Protein AF-A0A6B3I5V6-F1 (afdb_monomer)

Mean predicted aligned error: 4.59 Å

Radius of gyration: 19.42 Å; Cα contacts (8 Å, |Δi|>4): 205; chains: 1; bounding box: 45×34×48 Å

Secondary structure (DSSP, 8-state):
--S----S--SHHHHHHHHHHHTT---EEE---TT-HHHHHHHHHHHHHHT--EEE--PPPP---TT------SSHHHHHHHHHHH-SEEEE-S-STTGGGG-SGGGTT-EEEEEESSPPPSS--SSEEEEE--SPPPHHHHHHHHHHTT-SEEE-

Nearest PDB structures (foldseek):
  4x7g-assembly1_A  TM=9.212E-01  e=7.604E-13  Rhodobacter capsulatus SB 1003
  5c4n-assembly1_D  TM=8.874E-01  e=3.913E-12  Rhodobacter capsulatus SB 1003
  5c4r-assembly1_A  TM=8.383E-01  e=6.191E-12  Rhodobacter capsulatus SB 1003
  3ky8-assembly1_B  TM=5.028E-01  e=1.498E+00  Shewanella loihica PV-4
  6gnd-assembly2_C  TM=3.128E-01  e=1.403E+00  Clostridium acetobutylicum ATCC 824

Foldseek 3Di:
DPDDDDDDDQPFLVSLLVVCQVVVPQAEEAPDDPVVVRVVVSSVSSCVSNVHYYHYDDDDDDDDDPPDDDDDDPDLLRVLVCVVVQDQEEEEPVAQPPQASNQDPVNQSHAYEYEYCDDHDDPHHPHYDYDNDDDPDDPVRVVCVCVVSVHRYYDD

Sequence (156 aa):
PSGDVRIGGFGGADGLAEWVREHHVDALVDATHPFAATMSRNAALAAAQAHVPLLALRRPGWAAQDGDRWHSVASLAEAAELLPALGERVFLTTGRMGLAAFAGEGLDALWFLVRSVDAPEPPCPRKTEVLLERGPFSLEGERELIRRHRIDVLVT

Structure (mmCIF, N/CA/C/O backbone):
data_AF-A0A6B3I5V6-F1
#
_entry.id   AF-A0A6B3I5V6-F1
#
loop_
_atom_site.group_PDB
_atom_site.id
_atom_site.type_symbol
_atom_site.label_atom_id
_atom_site.label_alt_id
_atom_site.label_comp_id
_atom_site.label_asym_id
_atom_site.label_entity_id
_atom_site.label_seq_id
_atom_site.pdbx_PDB_ins_code
_atom_site.Cartn_x
_atom_site.Cartn_y
_atom_site.Cartn_z
_atom_site.occupancy
_atom_site.B_iso_or_equiv
_atom_site.auth_seq_id
_atom_site.auth_comp_id
_atom_site.auth_asym_id
_atom_site.auth_atom_id
_atom_site.pdbx_PDB_model_num
ATOM 1 N N . PRO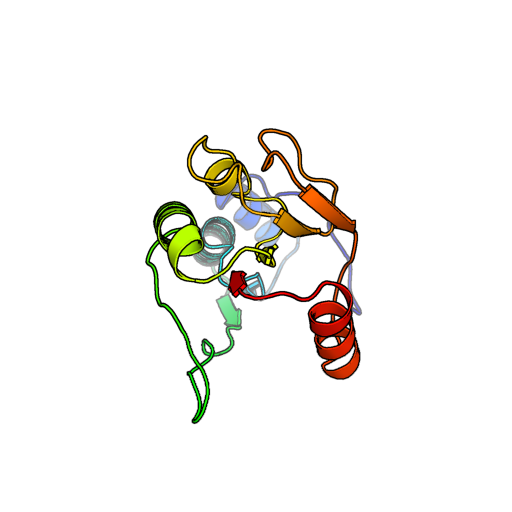 A 1 1 ? 16.909 -13.713 -4.181 1.00 57.75 1 PRO A N 1
ATOM 2 C CA . PRO A 1 1 ? 16.854 -14.330 -5.525 1.00 57.75 1 PRO A CA 1
ATOM 3 C C . PRO A 1 1 ? 18.275 -14.519 -6.052 1.00 57.75 1 PRO A C 1
ATOM 5 O O . PRO A 1 1 ? 19.143 -13.741 -5.675 1.00 57.75 1 PRO A O 1
ATOM 8 N N . SER A 1 2 ? 18.520 -15.558 -6.852 1.00 80.31 2 SER A N 1
ATOM 9 C CA . SER A 1 2 ? 19.787 -15.669 -7.580 1.00 80.31 2 SER A CA 1
ATOM 10 C C . SER A 1 2 ? 19.920 -14.478 -8.531 1.00 80.31 2 SER A C 1
ATOM 12 O O . SER A 1 2 ? 18.948 -14.139 -9.205 1.00 80.31 2 SER A O 1
ATOM 14 N N . GLY A 1 3 ? 21.092 -13.848 -8.557 1.00 85.50 3 GLY A N 1
ATOM 15 C CA . GLY A 1 3 ? 21.369 -12.647 -9.347 1.00 85.50 3 GLY A CA 1
ATOM 16 C C . GLY A 1 3 ? 21.826 -11.466 -8.493 1.00 85.50 3 GLY A C 1
ATOM 17 O O . GLY A 1 3 ? 21.722 -11.488 -7.264 1.00 85.50 3 GLY A O 1
ATOM 18 N N . ASP A 1 4 ? 22.336 -10.440 -9.167 1.00 91.56 4 ASP A N 1
ATOM 19 C CA . ASP A 1 4 ? 22.816 -9.223 -8.523 1.00 91.56 4 ASP A CA 1
ATOM 20 C C . ASP A 1 4 ? 21.655 -8.354 -8.035 1.00 91.56 4 ASP A C 1
ATOM 22 O O . ASP A 1 4 ? 20.587 -8.279 -8.649 1.00 91.56 4 ASP A O 1
ATOM 26 N N . VAL A 1 5 ? 21.866 -7.678 -6.904 1.00 93.94 5 VAL A N 1
ATOM 27 C CA . VAL A 1 5 ? 20.860 -6.814 -6.282 1.00 93.94 5 VAL A CA 1
ATOM 28 C C . VAL A 1 5 ? 21.345 -5.374 -6.297 1.00 93.94 5 VAL A C 1
ATOM 30 O O . VAL A 1 5 ? 22.382 -5.046 -5.724 1.00 93.94 5 VAL A O 1
ATOM 33 N N . ARG A 1 6 ? 20.538 -4.494 -6.893 1.00 93.12 6 ARG A N 1
ATOM 34 C CA . ARG A 1 6 ? 20.701 -3.041 -6.816 1.00 93.12 6 ARG A CA 1
ATOM 35 C C . ARG A 1 6 ? 19.639 -2.453 -5.891 1.00 93.12 6 ARG A C 1
ATOM 37 O O . ARG A 1 6 ? 18.456 -2.752 -6.032 1.00 93.12 6 ARG A O 1
ATOM 44 N N . ILE A 1 7 ? 20.060 -1.581 -4.976 1.00 93.69 7 ILE A N 1
ATOM 45 C CA . ILE A 1 7 ? 19.171 -0.823 -4.087 1.00 93.69 7 ILE A CA 1
ATOM 46 C C . ILE A 1 7 ? 19.316 0.664 -4.414 1.00 93.69 7 ILE A C 1
ATOM 48 O O . ILE A 1 7 ? 20.425 1.189 -4.441 1.00 93.69 7 ILE A O 1
ATOM 52 N N . GLY A 1 8 ? 18.190 1.333 -4.657 1.00 92.81 8 GLY A N 1
ATOM 53 C CA . GLY A 1 8 ? 18.135 2.751 -5.015 1.00 92.81 8 GLY A CA 1
ATOM 54 C C . GLY A 1 8 ? 17.339 3.001 -6.294 1.00 92.81 8 GLY A C 1
ATOM 55 O O . GLY A 1 8 ? 17.038 2.081 -7.052 1.00 92.81 8 GLY A O 1
ATOM 56 N N . GLY A 1 9 ? 16.969 4.262 -6.520 1.00 93.25 9 GLY A N 1
ATOM 57 C CA . GLY A 1 9 ? 16.260 4.667 -7.732 1.00 93.25 9 GLY A CA 1
ATOM 58 C C . GLY A 1 9 ? 17.142 4.640 -8.985 1.00 93.25 9 GLY A C 1
ATOM 59 O O . GLY A 1 9 ? 18.373 4.595 -8.913 1.00 93.25 9 GLY A O 1
ATOM 60 N N . PHE A 1 10 ? 16.487 4.721 -10.142 1.00 96.44 10 PHE A N 1
ATOM 61 C CA . PHE A 1 10 ? 17.138 4.845 -11.451 1.00 96.44 10 PHE A CA 1
ATOM 62 C C . PHE A 1 10 ? 17.167 6.284 -11.982 1.00 96.44 10 PHE A C 1
ATOM 64 O O . PHE A 1 10 ? 17.667 6.509 -13.069 1.00 96.44 10 PHE A O 1
ATOM 71 N N . GLY A 1 11 ? 16.619 7.265 -11.254 1.00 96.06 11 GLY A N 1
ATOM 72 C CA . GLY A 1 11 ? 16.533 8.645 -11.754 1.00 96.06 11 GLY A CA 1
ATOM 73 C C . GLY A 1 11 ? 15.417 8.870 -12.783 1.00 96.06 11 GLY A C 1
ATOM 74 O O . GLY A 1 11 ? 15.522 9.756 -13.620 1.00 96.06 11 GLY A O 1
ATOM 75 N N . GLY A 1 12 ? 14.336 8.085 -12.724 1.00 97.19 12 GLY A N 1
ATOM 76 C CA . GLY A 1 12 ? 13.210 8.181 -13.659 1.00 97.19 12 GLY A CA 1
ATOM 77 C C . GLY A 1 12 ? 13.302 7.173 -14.803 1.00 97.19 12 GLY A C 1
ATOM 78 O O . GLY A 1 12 ? 14.005 6.170 -14.693 1.00 97.19 12 GLY A O 1
ATOM 79 N N . ALA A 1 13 ? 12.543 7.411 -15.874 1.00 98.06 13 ALA A N 1
ATOM 80 C CA . ALA A 1 13 ? 12.545 6.550 -17.056 1.00 98.06 13 ALA A CA 1
ATOM 81 C C . ALA A 1 13 ? 13.885 6.606 -17.806 1.00 98.06 13 ALA A C 1
ATOM 83 O O . ALA A 1 13 ? 14.433 5.562 -18.141 1.00 98.06 13 ALA A O 1
ATOM 84 N N . ASP A 1 14 ? 14.434 7.807 -18.000 1.00 98.31 14 ASP A N 1
ATOM 85 C CA . ASP A 1 14 ? 15.642 8.005 -18.808 1.00 98.31 14 ASP A CA 1
ATOM 86 C C . ASP A 1 14 ? 16.868 7.348 -18.166 1.00 98.31 14 ASP A C 1
ATOM 88 O O . ASP A 1 14 ? 17.598 6.611 -18.827 1.00 98.31 14 ASP A O 1
ATOM 92 N N . GLY A 1 15 ? 17.051 7.523 -16.853 1.00 98.31 15 GLY A N 1
ATOM 93 C CA . GLY A 1 15 ? 18.153 6.870 -16.145 1.00 98.31 15 GLY A CA 1
ATOM 94 C C . GLY A 1 15 ? 17.976 5.350 -16.022 1.00 98.31 15 GLY A C 1
ATOM 95 O O . GLY A 1 15 ? 18.961 4.615 -16.004 1.00 98.31 15 GLY A O 1
ATOM 96 N N . LEU A 1 16 ? 16.737 4.834 -16.036 1.00 98.31 16 LEU A N 1
ATOM 97 C CA . LEU A 1 16 ? 16.508 3.392 -16.181 1.00 98.31 16 LEU A CA 1
ATOM 98 C C . LEU A 1 16 ? 16.885 2.907 -17.590 1.00 98.31 16 LEU A C 1
ATOM 100 O O . LEU A 1 16 ? 17.486 1.845 -17.716 1.00 98.31 16 LEU A O 1
ATOM 104 N N . ALA A 1 17 ? 16.576 3.670 -18.641 1.00 98.44 17 ALA A N 1
ATOM 105 C CA . ALA A 1 17 ? 16.926 3.322 -20.020 1.00 98.44 17 ALA A CA 1
ATOM 106 C C . ALA A 1 17 ? 18.440 3.360 -20.274 1.00 98.44 17 ALA A C 1
ATOM 108 O O . ALA A 1 17 ? 18.970 2.548 -21.032 1.00 98.44 17 ALA A O 1
ATOM 109 N N . GLU A 1 18 ? 19.148 4.309 -19.662 1.00 98.25 18 GLU A N 1
ATOM 110 C CA . GLU A 1 18 ? 20.612 4.345 -19.645 1.00 98.25 18 GLU A CA 1
ATOM 111 C C . GLU A 1 18 ? 21.176 3.104 -18.956 1.00 98.25 18 GLU A C 1
ATOM 113 O O . GLU A 1 18 ? 21.930 2.359 -19.578 1.00 98.25 18 GLU A O 1
ATOM 118 N N . TRP A 1 19 ? 20.702 2.800 -17.745 1.00 97.88 19 TRP A N 1
ATOM 119 C CA . TRP A 1 19 ? 21.151 1.627 -17.000 1.00 97.88 19 TRP A CA 1
ATOM 120 C C . TRP A 1 19 ? 20.935 0.319 -17.779 1.00 97.88 19 TRP A C 1
ATOM 122 O O . TRP A 1 19 ? 21.844 -0.502 -17.874 1.00 97.88 19 TRP A O 1
ATOM 132 N N . VAL A 1 20 ? 19.760 0.148 -18.396 1.00 97.81 20 VAL A N 1
ATOM 133 C CA . VAL A 1 20 ? 19.422 -1.009 -19.248 1.00 97.81 20 VAL A CA 1
ATOM 134 C C . VAL A 1 20 ? 20.407 -1.174 -20.406 1.00 97.81 20 VAL A C 1
ATOM 136 O O . VAL A 1 20 ? 20.839 -2.294 -20.675 1.00 97.81 20 VAL A O 1
ATOM 139 N N . ARG A 1 21 ? 20.789 -0.075 -21.072 1.00 97.81 21 ARG A N 1
ATOM 140 C CA . ARG A 1 21 ? 21.750 -0.101 -22.187 1.00 97.81 21 ARG A CA 1
ATOM 141 C C . ARG A 1 21 ? 23.164 -0.423 -21.716 1.00 97.81 21 ARG A C 1
ATOM 143 O O . ARG A 1 21 ? 23.814 -1.269 -22.319 1.00 97.81 21 ARG A O 1
ATOM 150 N N . GLU A 1 22 ? 23.619 0.225 -20.646 1.00 97.50 22 GLU A N 1
ATOM 151 C CA . GLU A 1 22 ? 24.954 0.014 -20.070 1.00 97.50 22 GLU A CA 1
ATOM 152 C C . GLU A 1 22 ? 25.163 -1.423 -19.585 1.00 97.50 22 GLU A C 1
ATOM 154 O O . GLU A 1 22 ? 26.257 -1.966 -19.699 1.00 97.50 22 GLU A O 1
ATOM 159 N N . HIS A 1 23 ? 24.108 -2.039 -19.050 1.00 96.31 23 HIS A N 1
ATOM 160 C CA . HIS A 1 23 ? 24.165 -3.382 -18.476 1.00 96.31 23 HIS A CA 1
ATOM 161 C C . HIS A 1 23 ? 23.723 -4.464 -19.468 1.00 96.31 23 HIS A C 1
ATOM 163 O O . HIS A 1 23 ? 23.610 -5.623 -19.077 1.00 96.31 23 HIS A O 1
ATOM 169 N N . HIS A 1 24 ? 23.482 -4.100 -20.735 1.00 96.38 24 HIS A N 1
ATOM 170 C CA . HIS A 1 24 ? 23.071 -5.015 -21.802 1.00 96.38 24 HIS A CA 1
ATOM 171 C C . HIS A 1 24 ? 21.889 -5.912 -21.402 1.00 96.38 24 HIS A C 1
ATOM 173 O O . HIS A 1 24 ? 21.903 -7.121 -21.613 1.00 96.38 24 HIS A O 1
ATOM 179 N N . VAL A 1 25 ? 20.868 -5.320 -20.780 1.00 97.06 25 VAL A N 1
ATOM 180 C CA . VAL A 1 25 ? 19.692 -6.063 -20.319 1.00 97.06 25 VAL A CA 1
ATOM 181 C C . VAL A 1 25 ? 18.847 -6.486 -21.520 1.00 97.06 25 VAL A C 1
ATOM 183 O O . VAL A 1 25 ? 18.359 -5.636 -22.257 1.00 97.06 25 VAL A O 1
ATOM 186 N N . ASP A 1 26 ? 18.615 -7.789 -21.680 1.00 97.75 26 ASP A N 1
ATOM 187 C CA . ASP A 1 26 ? 17.835 -8.326 -22.805 1.00 97.75 26 ASP A CA 1
ATOM 188 C C . ASP A 1 26 ? 16.316 -8.138 -22.654 1.00 97.75 26 ASP A C 1
ATOM 190 O O . ASP A 1 26 ? 15.588 -8.102 -23.644 1.00 97.75 26 ASP A O 1
ATOM 194 N N . ALA A 1 27 ? 15.809 -8.064 -21.419 1.00 97.62 27 ALA A N 1
ATOM 195 C CA . ALA A 1 27 ? 14.382 -7.940 -21.126 1.00 97.62 27 ALA A CA 1
ATOM 196 C C . ALA A 1 27 ? 14.130 -7.326 -19.744 1.00 97.62 27 ALA A C 1
ATOM 198 O O . ALA A 1 27 ? 14.875 -7.563 -18.792 1.00 97.62 27 ALA A O 1
ATOM 199 N N . LEU A 1 28 ? 13.021 -6.597 -19.613 1.00 97.75 28 LEU A N 1
ATOM 200 C CA . LEU A 1 28 ? 12.545 -6.057 -18.342 1.00 97.75 28 LEU A CA 1
ATOM 201 C C . LEU A 1 28 ? 11.318 -6.827 -17.844 1.00 97.75 28 LEU A C 1
ATOM 203 O O . LEU A 1 28 ? 10.340 -7.008 -18.568 1.00 97.75 28 LEU A O 1
ATOM 207 N N . VAL A 1 29 ? 11.341 -7.229 -16.572 1.00 97.50 29 VAL A N 1
ATOM 208 C CA . VAL A 1 29 ? 10.179 -7.806 -15.881 1.00 97.50 29 VAL A CA 1
ATOM 209 C C . VAL A 1 29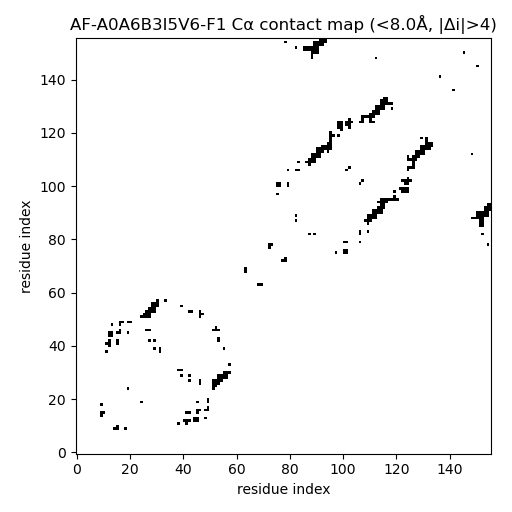 ? 9.750 -6.863 -14.762 1.00 97.50 29 VAL A C 1
ATOM 211 O O . VAL A 1 29 ? 10.422 -6.738 -13.739 1.00 97.50 29 VAL A O 1
ATOM 214 N N . ASP A 1 30 ? 8.613 -6.199 -14.946 1.00 97.25 30 ASP A N 1
ATOM 215 C CA . ASP A 1 30 ? 7.991 -5.367 -13.922 1.00 97.25 30 ASP A CA 1
ATOM 216 C C . ASP A 1 30 ? 7.144 -6.238 -12.983 1.00 97.25 30 ASP A C 1
ATOM 218 O O . ASP A 1 30 ? 5.976 -6.533 -13.246 1.00 97.25 30 ASP A O 1
ATOM 222 N N . ALA A 1 31 ? 7.758 -6.638 -11.870 1.00 95.56 31 ALA A N 1
ATOM 223 C CA . ALA A 1 31 ? 7.122 -7.341 -10.755 1.00 95.56 31 ALA A CA 1
ATOM 224 C C . ALA A 1 31 ? 6.927 -6.427 -9.526 1.00 95.56 31 ALA A C 1
ATOM 226 O O . ALA A 1 31 ? 6.958 -6.885 -8.383 1.00 95.56 31 ALA A O 1
ATOM 227 N N . THR A 1 32 ? 6.779 -5.114 -9.740 1.00 94.44 32 THR A N 1
ATOM 228 C CA . THR A 1 32 ? 6.570 -4.147 -8.650 1.00 94.44 32 THR A CA 1
ATOM 229 C C . THR A 1 32 ? 5.202 -4.327 -7.974 1.00 94.44 32 THR A C 1
ATOM 231 O O . THR A 1 32 ? 4.333 -5.061 -8.447 1.00 94.44 32 THR A O 1
ATOM 234 N N . HIS A 1 33 ? 4.963 -3.637 -6.855 1.00 89.62 33 HIS A N 1
ATOM 235 C CA . HIS A 1 33 ? 3.633 -3.603 -6.235 1.00 89.62 33 HIS A CA 1
ATOM 236 C C . HIS A 1 33 ? 2.588 -3.001 -7.203 1.00 89.62 33 HIS A C 1
ATOM 238 O O . HIS A 1 33 ? 2.935 -2.069 -7.929 1.00 89.62 33 HIS A O 1
ATOM 244 N N . PRO A 1 34 ? 1.317 -3.457 -7.239 1.00 86.25 34 PRO A N 1
ATOM 245 C CA . PRO A 1 34 ? 0.280 -2.855 -8.092 1.00 86.25 34 PRO A CA 1
ATOM 246 C C . PRO A 1 34 ? 0.077 -1.345 -7.881 1.00 86.25 34 PRO A C 1
ATOM 248 O O . PRO A 1 34 ? -0.171 -0.620 -8.837 1.00 86.25 34 PRO A O 1
ATOM 251 N N . PHE A 1 35 ? 0.268 -0.852 -6.652 1.00 85.50 35 PHE A N 1
ATOM 252 C CA . PHE A 1 35 ? 0.227 0.588 -6.341 1.00 85.50 35 PHE A CA 1
ATOM 253 C C . PHE A 1 35 ? 1.510 1.365 -6.707 1.00 85.50 35 PHE A C 1
ATOM 255 O O . PHE A 1 35 ? 1.542 2.585 -6.573 1.00 85.50 35 PHE A O 1
ATOM 262 N N . ALA A 1 36 ? 2.569 0.716 -7.208 1.00 90.25 36 ALA A N 1
ATOM 263 C CA . ALA A 1 36 ? 3.811 1.379 -7.626 1.00 90.25 36 ALA A CA 1
ATOM 264 C C . ALA A 1 36 ? 3.718 1.990 -9.042 1.00 90.25 36 ALA A C 1
ATOM 266 O O . ALA A 1 36 ? 4.657 1.889 -9.832 1.00 90.25 36 ALA A O 1
ATOM 267 N N . ALA A 1 37 ? 2.600 2.653 -9.359 1.00 91.88 37 ALA A N 1
ATOM 268 C CA . ALA A 1 37 ? 2.246 3.101 -10.710 1.00 9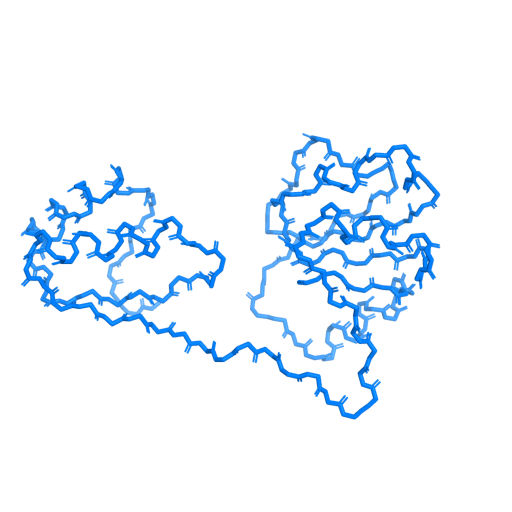1.88 37 ALA A CA 1
ATOM 269 C C . ALA A 1 37 ? 3.331 3.959 -11.389 1.00 91.88 37 ALA A C 1
ATOM 271 O O . ALA A 1 37 ? 3.586 3.812 -12.585 1.00 91.88 37 ALA A O 1
ATOM 272 N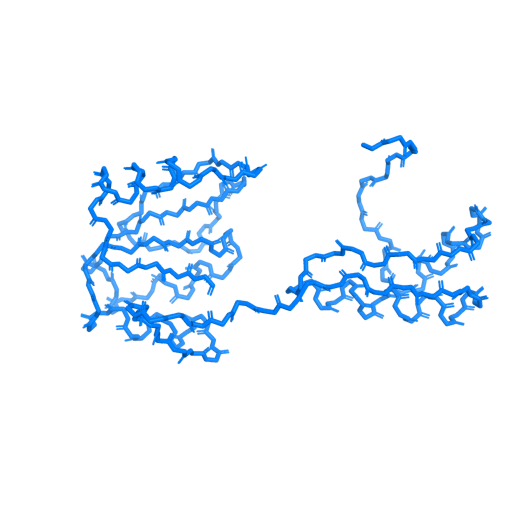 N . THR A 1 38 ? 4.013 4.824 -10.629 1.00 94.94 38 THR A N 1
ATOM 273 C CA . THR A 1 38 ? 5.127 5.637 -11.143 1.00 94.94 38 THR A CA 1
ATOM 274 C C . THR A 1 38 ? 6.278 4.771 -11.651 1.00 94.94 38 THR A C 1
ATOM 276 O O . THR A 1 38 ? 6.803 5.034 -12.731 1.00 94.94 38 THR A O 1
ATOM 279 N N . MET A 1 39 ? 6.664 3.732 -10.904 1.00 96.81 39 MET A N 1
ATOM 280 C CA . MET A 1 39 ? 7.752 2.845 -11.315 1.00 96.81 39 MET A CA 1
ATOM 281 C C . MET A 1 39 ? 7.342 1.997 -12.520 1.00 96.81 39 MET A C 1
ATOM 283 O O . MET A 1 39 ? 8.126 1.880 -13.457 1.00 96.81 39 MET A O 1
ATOM 287 N N . SER A 1 40 ? 6.105 1.490 -12.551 1.00 96.88 40 SER A N 1
ATOM 288 C CA . SER A 1 40 ? 5.571 0.754 -13.705 1.00 96.88 40 SER A CA 1
ATOM 289 C C . SER A 1 40 ? 5.588 1.604 -14.978 1.00 96.88 40 SER A C 1
ATOM 291 O O . SER A 1 40 ? 6.011 1.145 -16.039 1.00 96.88 40 SER A O 1
ATOM 293 N N . ARG A 1 41 ? 5.187 2.880 -14.873 1.00 97.62 41 ARG A N 1
ATOM 294 C CA . ARG A 1 41 ? 5.250 3.835 -15.988 1.00 97.62 41 ARG A CA 1
ATOM 295 C C . ARG A 1 41 ? 6.689 4.072 -16.441 1.00 97.62 41 ARG A C 1
ATOM 297 O O . ARG A 1 41 ? 6.953 4.065 -17.639 1.00 97.62 41 ARG A O 1
ATOM 304 N N . ASN A 1 42 ? 7.614 4.264 -15.501 1.00 98.25 42 ASN A N 1
ATOM 305 C CA . ASN A 1 42 ? 9.026 4.456 -15.826 1.00 98.25 42 ASN A CA 1
ATOM 306 C C . ASN A 1 42 ? 9.622 3.221 -16.515 1.00 98.25 42 ASN A C 1
ATOM 308 O O . ASN A 1 42 ? 10.354 3.382 -17.484 1.00 98.25 42 ASN A O 1
ATOM 312 N N . ALA A 1 43 ? 9.273 2.010 -16.069 1.00 98.00 43 ALA A N 1
ATOM 313 C CA . ALA A 1 43 ? 9.697 0.763 -16.702 1.00 98.00 43 ALA A CA 1
ATOM 314 C C . ALA A 1 43 ? 9.194 0.653 -18.148 1.00 98.00 43 ALA A C 1
ATOM 316 O O . ALA A 1 43 ? 9.969 0.308 -19.035 1.00 98.00 43 ALA A O 1
ATOM 317 N N . ALA A 1 44 ? 7.931 1.014 -18.403 1.00 98.19 44 ALA A N 1
ATOM 318 C CA . ALA A 1 44 ? 7.368 1.021 -19.751 1.00 98.19 44 ALA A CA 1
ATOM 319 C C . ALA A 1 44 ? 8.067 2.007 -20.692 1.00 98.19 44 ALA A C 1
ATOM 321 O O . ALA A 1 44 ? 8.417 1.649 -21.816 1.00 98.19 44 ALA A O 1
ATOM 322 N N . LEU A 1 45 ? 8.314 3.230 -20.219 1.00 98.56 45 LEU A N 1
ATOM 323 C CA . LEU A 1 45 ? 9.031 4.241 -20.991 1.00 98.56 45 LEU A CA 1
ATOM 324 C C . LEU A 1 45 ? 10.484 3.825 -21.253 1.00 98.56 45 LEU A C 1
ATOM 326 O O . LEU A 1 45 ? 10.947 3.920 -22.385 1.00 98.56 45 LEU A O 1
ATOM 330 N N . ALA A 1 46 ? 11.181 3.316 -20.237 1.00 98.44 46 ALA A N 1
ATOM 331 C CA . ALA A 1 46 ? 12.572 2.900 -20.368 1.00 98.44 46 ALA A CA 1
ATOM 332 C C . ALA A 1 46 ? 12.744 1.713 -21.321 1.00 98.44 46 ALA A C 1
ATOM 334 O O . ALA A 1 46 ? 13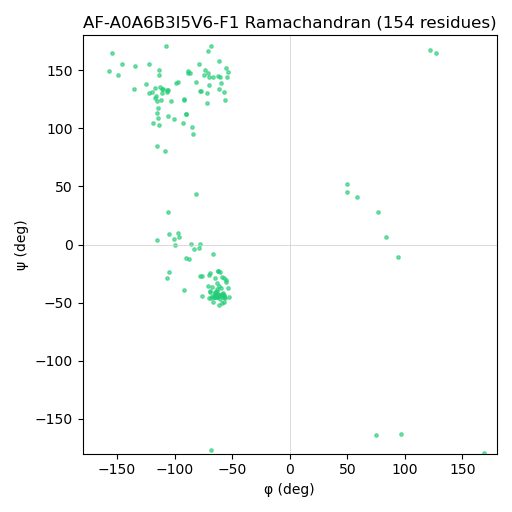.648 1.725 -22.152 1.00 98.44 46 ALA A O 1
ATOM 335 N N . ALA A 1 47 ? 11.852 0.720 -21.240 1.00 98.38 47 ALA A N 1
ATOM 336 C CA . ALA A 1 47 ? 11.844 -0.425 -22.144 1.00 98.38 47 ALA A CA 1
ATOM 337 C C . ALA A 1 47 ? 11.697 0.015 -23.607 1.00 98.38 47 ALA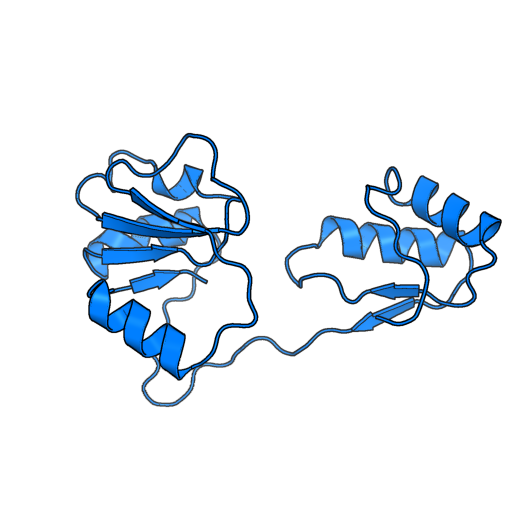 A C 1
ATOM 339 O O . ALA A 1 47 ? 12.455 -0.425 -24.471 1.00 98.38 47 ALA A O 1
ATOM 340 N N . ALA A 1 48 ? 10.769 0.942 -23.866 1.00 98.19 48 ALA A N 1
ATOM 341 C CA . ALA A 1 48 ? 10.556 1.505 -25.193 1.00 98.19 48 ALA A CA 1
ATOM 342 C C . ALA A 1 48 ? 11.783 2.288 -25.694 1.00 98.19 48 ALA A C 1
ATOM 344 O O . ALA A 1 48 ? 12.206 2.091 -26.829 1.00 98.19 48 ALA A O 1
ATOM 345 N N . GLN A 1 49 ? 12.389 3.132 -24.851 1.00 98.12 49 GLN A N 1
ATOM 346 C CA . GLN A 1 49 ? 13.591 3.898 -25.207 1.00 98.12 49 GLN A CA 1
ATOM 347 C C . GLN A 1 49 ? 14.803 2.994 -25.492 1.00 98.12 49 GLN A C 1
ATOM 349 O O . GLN A 1 49 ? 15.546 3.220 -26.448 1.00 98.12 49 GLN A O 1
ATOM 354 N N . ALA A 1 50 ? 15.004 1.961 -24.674 1.00 98.00 50 ALA A N 1
ATOM 355 C CA . ALA A 1 50 ? 16.114 1.023 -24.803 1.00 98.00 50 ALA A CA 1
ATOM 356 C C . ALA A 1 50 ? 15.861 -0.098 -25.828 1.00 98.00 50 ALA A C 1
ATOM 358 O O . ALA A 1 50 ? 16.771 -0.873 -26.099 1.00 98.00 50 ALA A O 1
ATOM 359 N N . HIS A 1 51 ? 14.664 -0.156 -26.423 1.00 97.75 51 HIS A N 1
ATOM 360 C CA . HIS A 1 51 ? 14.249 -1.176 -27.392 1.00 97.75 51 HIS A CA 1
ATOM 361 C C . HIS A 1 51 ? 14.329 -2.613 -26.850 1.00 97.75 51 HIS A C 1
ATOM 363 O O . HIS A 1 51 ? 14.713 -3.537 -27.566 1.00 97.75 51 HIS A O 1
ATOM 369 N N . VAL A 1 52 ? 13.927 -2.807 -25.590 1.00 98.50 52 VAL A N 1
ATOM 370 C CA . VAL A 1 52 ? 13.874 -4.125 -24.940 1.00 98.50 52 VAL A CA 1
ATOM 371 C C . VAL A 1 52 ? 12.426 -4.519 -24.632 1.00 98.50 52 VAL A C 1
ATOM 373 O O . VAL A 1 52 ? 11.602 -3.654 -24.320 1.00 98.50 52 VAL A O 1
ATOM 376 N N . PRO A 1 53 ? 12.069 -5.812 -24.703 1.00 98.38 53 PRO A N 1
ATOM 377 C CA . PRO A 1 53 ? 10.750 -6.280 -24.303 1.00 98.38 53 PRO A CA 1
ATOM 378 C C . PRO A 1 53 ? 10.483 -6.028 -22.811 1.00 98.38 53 PRO A C 1
ATOM 380 O O . PRO A 1 53 ? 11.371 -6.163 -21.966 1.00 98.38 53 PRO A O 1
ATOM 383 N N . LEU A 1 54 ? 9.223 -5.720 -22.492 1.00 98.44 54 LEU A N 1
ATOM 384 C CA . LEU A 1 54 ? 8.719 -5.567 -21.128 1.00 98.44 54 LEU A CA 1
ATOM 385 C C . LEU A 1 54 ? 7.606 -6.577 -20.850 1.00 98.44 54 LEU A C 1
ATOM 387 O O . LEU A 1 54 ? 6.624 -6.645 -21.589 1.00 98.44 54 LEU A O 1
ATOM 391 N N . LEU A 1 55 ? 7.710 -7.276 -19.721 1.00 98.06 55 LEU A N 1
ATOM 392 C CA . LEU A 1 55 ? 6.633 -8.072 -19.140 1.00 98.06 55 LEU A CA 1
ATOM 393 C C . LEU A 1 55 ? 6.203 -7.471 -17.799 1.00 98.06 55 LEU A C 1
ATOM 395 O O . LEU A 1 55 ? 6.984 -7.453 -16.852 1.00 98.06 55 LEU A O 1
ATOM 399 N N . ALA A 1 56 ? 4.949 -7.031 -17.686 1.00 96.56 56 ALA A N 1
ATOM 400 C CA . ALA A 1 56 ? 4.363 -6.647 -16.403 1.00 96.56 56 ALA A CA 1
ATOM 401 C C . ALA A 1 56 ? 3.685 -7.859 -15.749 1.00 96.56 56 ALA A C 1
ATOM 403 O O . ALA A 1 56 ? 2.659 -8.343 -16.229 1.00 96.56 56 ALA A O 1
ATOM 404 N N . LEU A 1 57 ? 4.241 -8.344 -14.638 1.00 95.94 57 LEU A N 1
ATOM 405 C CA . LEU A 1 57 ? 3.708 -9.492 -13.910 1.00 95.94 57 LEU A CA 1
ATOM 406 C C . LEU A 1 57 ? 2.754 -9.018 -12.809 1.00 95.94 57 LEU A C 1
ATOM 408 O O . LEU A 1 57 ? 3.180 -8.531 -11.761 1.00 95.94 57 LEU A O 1
ATOM 412 N N . ARG A 1 58 ? 1.446 -9.175 -13.039 1.00 93.06 58 ARG A N 1
ATOM 413 C CA . ARG A 1 58 ? 0.389 -8.754 -12.109 1.00 93.06 58 ARG A CA 1
ATOM 414 C C . ARG A 1 58 ? -0.526 -9.922 -11.772 1.00 93.06 58 ARG A C 1
ATOM 416 O O . ARG A 1 58 ? -0.908 -10.698 -12.641 1.00 93.06 58 ARG A O 1
ATOM 423 N N . ARG A 1 59 ? -0.897 -10.027 -10.497 1.00 92.06 59 ARG A N 1
ATOM 424 C CA . ARG A 1 59 ? -1.987 -10.907 -10.066 1.00 92.06 59 ARG A CA 1
ATOM 425 C C . ARG A 1 59 ? -3.314 -10.151 -10.195 1.00 92.06 59 ARG A C 1
ATOM 427 O O . ARG A 1 59 ? -3.302 -8.934 -9.993 1.00 92.06 59 ARG A O 1
ATOM 434 N N . PRO A 1 60 ? -4.432 -10.833 -10.498 1.00 90.69 60 PRO A N 1
ATOM 435 C CA . PRO A 1 60 ? -5.755 -10.233 -10.382 1.00 90.69 60 PRO A CA 1
ATOM 436 C C . PRO A 1 60 ? -5.975 -9.654 -8.981 1.00 90.69 60 PRO A C 1
ATOM 438 O O . PRO A 1 60 ? -5.440 -10.177 -7.999 1.00 90.69 60 PRO A O 1
ATOM 441 N N . GLY A 1 61 ? -6.766 -8.582 -8.900 1.00 88.25 61 GLY A N 1
ATOM 442 C CA . GLY A 1 61 ? -7.254 -8.080 -7.619 1.00 88.25 61 GLY A CA 1
ATOM 443 C C . GLY A 1 61 ? -8.108 -9.132 -6.910 1.00 88.25 61 GLY A C 1
ATOM 444 O O . GLY A 1 61 ? -8.637 -10.048 -7.545 1.00 88.25 61 GLY A O 1
ATOM 445 N N . TRP A 1 62 ? -8.235 -9.011 -5.591 1.00 92.19 62 TRP A N 1
ATOM 446 C CA . TRP A 1 62 ? -9.145 -9.874 -4.849 1.00 92.19 62 TRP A CA 1
ATOM 447 C C . TRP A 1 62 ? -10.598 -9.584 -5.233 1.00 92.19 62 TRP A C 1
ATOM 449 O O . TRP A 1 62 ? -10.973 -8.438 -5.477 1.00 92.19 62 TRP A O 1
ATOM 459 N N . ALA A 1 63 ? -11.409 -10.637 -5.264 1.00 93.38 63 ALA A N 1
ATOM 460 C CA . ALA A 1 63 ? -12.852 -10.555 -5.424 1.00 93.38 63 ALA A CA 1
ATOM 461 C C . ALA A 1 63 ? -13.506 -11.010 -4.119 1.00 93.38 63 ALA A C 1
ATOM 463 O O . ALA A 1 63 ? -13.073 -12.015 -3.549 1.00 93.38 63 ALA A O 1
ATOM 464 N N . ALA A 1 64 ? -14.518 -10.270 -3.667 1.00 94.38 64 ALA A N 1
ATOM 465 C CA . ALA A 1 64 ? -15.276 -10.628 -2.476 1.00 94.38 64 ALA A CA 1
ATOM 466 C C . ALA A 1 64 ? -15.934 -12.002 -2.662 1.00 94.38 64 ALA A C 1
ATOM 468 O O . ALA A 1 64 ? -16.448 -12.313 -3.742 1.00 94.38 64 ALA A O 1
ATOM 469 N N . GLN A 1 65 ? -15.903 -12.813 -1.611 1.00 95.62 65 GLN A N 1
ATOM 470 C CA . GLN A 1 65 ? -16.542 -14.122 -1.549 1.00 95.62 65 GLN A CA 1
ATOM 471 C C . GLN A 1 65 ? -17.775 -14.085 -0.640 1.00 95.62 65 GLN A C 1
ATOM 473 O O . GLN A 1 65 ? -18.025 -13.110 0.071 1.00 95.62 65 GLN A O 1
ATOM 478 N N . ASP A 1 66 ? -18.556 -15.165 -0.645 1.00 96.25 66 ASP A N 1
ATOM 479 C CA . ASP A 1 66 ? -19.720 -15.287 0.230 1.00 96.25 66 ASP A CA 1
ATOM 480 C C . ASP A 1 66 ? -19.322 -15.115 1.704 1.00 96.25 66 ASP A C 1
ATOM 482 O O . ASP A 1 66 ? -18.468 -15.828 2.232 1.00 96.25 66 ASP A O 1
ATOM 486 N N . GLY A 1 67 ? -19.973 -14.164 2.377 1.00 95.31 67 GLY A N 1
ATOM 487 C CA . GLY A 1 67 ? -19.705 -13.821 3.775 1.00 95.31 67 GLY A CA 1
ATOM 488 C C . GLY A 1 67 ? -18.720 -12.667 3.975 1.00 95.31 67 GLY A C 1
ATOM 489 O O . GLY A 1 67 ? -18.649 -12.138 5.087 1.00 95.31 67 GLY A O 1
ATOM 490 N N . ASP A 1 68 ? -18.025 -12.221 2.926 1.00 96.19 68 ASP A N 1
ATOM 491 C CA . ASP A 1 68 ? -17.208 -11.013 2.988 1.00 96.19 68 ASP A CA 1
ATOM 492 C C . ASP A 1 68 ? -18.085 -9.757 3.095 1.00 96.19 68 ASP A C 1
ATOM 494 O O . ASP A 1 68 ? -19.086 -9.594 2.397 1.00 96.19 68 ASP A O 1
ATOM 498 N N . ARG A 1 69 ? -17.682 -8.828 3.967 1.00 96.12 69 ARG A N 1
ATOM 499 C CA . ARG A 1 69 ? -18.312 -7.507 4.115 1.00 96.12 69 ARG A CA 1
ATOM 500 C C . ARG A 1 69 ? -17.320 -6.427 3.720 1.00 96.12 69 ARG A C 1
ATOM 502 O O . ARG A 1 69 ? -16.590 -5.913 4.564 1.00 96.12 69 ARG A O 1
ATOM 509 N N . TRP A 1 70 ? -17.245 -6.142 2.426 1.00 96.69 70 TRP A N 1
ATOM 510 C CA . TRP A 1 70 ? -16.331 -5.136 1.892 1.00 96.69 70 TRP A CA 1
ATOM 511 C C . TRP A 1 70 ? -17.046 -3.803 1.690 1.00 96.69 70 TRP A C 1
ATOM 513 O O . TRP A 1 70 ? -18.172 -3.757 1.200 1.00 96.69 70 TRP A O 1
ATOM 523 N N . HIS A 1 71 ? -16.353 -2.718 2.027 1.00 96.44 71 HIS A N 1
ATOM 524 C CA . HIS A 1 71 ? -16.765 -1.351 1.730 1.00 96.44 71 HIS A CA 1
ATOM 525 C C . HIS A 1 71 ? -15.766 -0.771 0.730 1.00 96.44 71 HIS A C 1
ATOM 527 O O . HIS A 1 71 ? -14.633 -0.459 1.088 1.00 96.44 71 HIS A O 1
ATOM 533 N N . SER A 1 72 ? -16.159 -0.694 -0.540 1.00 95.31 72 SER A N 1
ATOM 534 C CA . SER A 1 72 ? -15.296 -0.152 -1.590 1.00 95.31 72 SER A CA 1
ATOM 535 C C . SER A 1 72 ? -15.267 1.372 -1.533 1.00 95.31 72 SER A C 1
ATOM 537 O O . SER A 1 72 ? -16.314 2.013 -1.488 1.00 95.31 72 SER A O 1
ATOM 539 N N . VAL A 1 73 ? -14.063 1.933 -1.585 1.00 95.38 73 VAL A N 1
ATOM 540 C CA . VAL A 1 73 ? -13.788 3.375 -1.592 1.00 95.38 73 VAL A CA 1
ATOM 541 C C . VAL A 1 73 ? -12.749 3.693 -2.659 1.00 95.38 73 VAL A C 1
ATOM 543 O O . VAL A 1 73 ? -11.940 2.833 -3.016 1.00 95.38 73 VAL A O 1
ATOM 546 N N . ALA A 1 74 ? -12.758 4.918 -3.177 1.00 93.31 74 ALA A N 1
ATOM 547 C CA . ALA A 1 74 ? -11.832 5.348 -4.222 1.00 93.31 74 ALA A CA 1
ATOM 548 C C . ALA A 1 74 ? -10.532 5.957 -3.667 1.00 93.31 74 ALA A C 1
ATOM 550 O O . ALA A 1 74 ? -9.578 6.165 -4.421 1.00 93.31 74 ALA A O 1
ATOM 551 N N . SER A 1 75 ? -10.468 6.253 -2.363 1.00 92.19 75 SER A N 1
ATOM 552 C CA . SER A 1 75 ? -9.302 6.887 -1.742 1.00 92.19 75 SER A CA 1
ATOM 553 C C . SER A 1 75 ? -9.161 6.584 -0.246 1.00 92.19 75 SER A C 1
ATOM 555 O O . SER A 1 75 ? -10.103 6.156 0.416 1.00 92.19 75 SER A O 1
ATOM 557 N N . LEU A 1 76 ? -7.974 6.863 0.309 1.00 93.19 76 LEU A N 1
ATOM 558 C CA . LEU A 1 76 ? -7.735 6.789 1.758 1.00 93.19 76 LEU A CA 1
ATOM 559 C C . LEU A 1 76 ? -8.556 7.821 2.545 1.00 93.19 76 LEU A C 1
ATOM 561 O O . LEU A 1 76 ? -8.896 7.565 3.694 1.00 93.19 76 LEU A O 1
ATOM 565 N N . ALA A 1 77 ? -8.879 8.967 1.936 1.00 93.75 77 ALA A N 1
ATOM 566 C CA . ALA A 1 77 ? -9.731 9.978 2.558 1.00 93.75 77 ALA A CA 1
ATOM 567 C C . ALA A 1 77 ? -11.172 9.466 2.703 1.00 93.75 77 ALA A C 1
ATOM 569 O O . ALA A 1 77 ? -11.736 9.523 3.789 1.00 93.75 77 ALA A O 1
ATOM 570 N N . GLU A 1 78 ? -11.721 8.857 1.650 1.00 95.81 78 GLU A N 1
ATOM 571 C CA . GLU A 1 78 ? -13.034 8.203 1.718 1.00 95.81 78 GLU A CA 1
ATOM 572 C C . GLU A 1 78 ? -13.034 7.026 2.704 1.00 95.81 78 GLU A C 1
ATOM 574 O O . GLU A 1 78 ? -13.994 6.845 3.451 1.00 95.81 78 GLU A O 1
ATOM 579 N N . ALA A 1 79 ? -11.946 6.245 2.763 1.00 96.06 79 ALA A N 1
ATOM 580 C CA . ALA A 1 79 ? -11.799 5.194 3.770 1.00 96.06 79 ALA A CA 1
ATOM 581 C C . ALA A 1 79 ? -11.916 5.774 5.186 1.00 96.06 79 ALA A C 1
ATOM 583 O O . ALA A 1 79 ? -12.685 5.263 5.996 1.00 96.06 79 ALA A O 1
ATOM 584 N N . ALA A 1 80 ? -11.175 6.850 5.462 1.00 95.75 80 ALA A N 1
ATOM 585 C CA . ALA A 1 80 ? -11.162 7.547 6.741 1.00 95.75 80 ALA A CA 1
ATOM 586 C C . ALA A 1 80 ? -12.552 8.070 7.143 1.00 95.75 80 ALA A C 1
ATOM 588 O O . ALA A 1 80 ? -12.953 7.888 8.291 1.00 95.75 80 ALA A O 1
ATOM 589 N N . GLU A 1 81 ? -13.311 8.644 6.208 1.00 96.00 81 GLU A N 1
ATOM 590 C CA . GLU A 1 81 ? -14.671 9.148 6.450 1.00 96.00 81 GLU A CA 1
ATOM 591 C C . GLU A 1 81 ? -15.667 8.049 6.854 1.00 96.00 81 GLU A C 1
ATOM 593 O O . GLU A 1 81 ? -16.567 8.299 7.656 1.00 96.00 81 GLU A O 1
ATOM 598 N N . LEU A 1 82 ? -15.503 6.823 6.344 1.00 96.81 82 LEU A N 1
ATOM 599 C CA . LEU A 1 82 ? -16.393 5.704 6.669 1.00 96.81 82 LEU A CA 1
ATOM 600 C C . LEU A 1 82 ? -16.119 5.076 8.040 1.00 96.81 82 LEU A C 1
ATOM 602 O O . LEU A 1 82 ? -17.034 4.500 8.632 1.00 96.81 82 LEU A O 1
ATOM 606 N N . LEU A 1 83 ? -14.887 5.160 8.554 1.00 97.00 83 LEU A N 1
ATOM 607 C CA . LEU A 1 83 ? -14.464 4.415 9.748 1.00 97.00 83 LEU A CA 1
ATOM 608 C C . LEU A 1 83 ? -15.379 4.594 10.973 1.00 97.00 83 LEU A C 1
ATOM 610 O O . LEU A 1 83 ? -15.721 3.570 11.570 1.00 97.00 83 LEU A O 1
ATOM 614 N N . PRO A 1 84 ? -15.835 5.813 11.341 1.00 96.06 84 PRO A N 1
ATOM 615 C CA . PRO A 1 84 ? -16.672 5.999 12.528 1.00 96.06 84 PRO A CA 1
ATOM 616 C C . PRO A 1 84 ? -17.999 5.231 12.492 1.00 96.06 84 PRO A C 1
ATOM 618 O O . PRO A 1 84 ? -18.565 4.942 13.543 1.00 96.06 84 PRO A O 1
ATOM 621 N N . ALA A 1 85 ? -18.502 4.893 11.301 1.00 96.38 85 ALA A N 1
ATOM 622 C CA . ALA A 1 85 ? -19.728 4.115 11.134 1.00 96.38 85 ALA A CA 1
ATOM 623 C C . ALA A 1 85 ? -19.493 2.593 11.150 1.00 96.38 85 ALA A C 1
ATOM 625 O O . ALA A 1 85 ? -20.457 1.830 11.217 1.00 96.38 85 ALA A O 1
ATOM 626 N N . LEU A 1 86 ? -18.237 2.143 11.058 1.00 96.94 86 LEU A N 1
ATOM 627 C CA . LEU A 1 86 ? -17.881 0.735 10.872 1.00 96.94 86 LEU A CA 1
ATOM 628 C C . LEU A 1 86 ? -17.305 0.080 12.133 1.00 96.94 86 LEU A C 1
ATOM 630 O O . LEU A 1 86 ? -17.468 -1.126 12.309 1.00 96.94 86 LEU A O 1
ATOM 634 N N . GLY A 1 87 ? -16.647 0.842 13.008 1.00 96.56 87 GLY A N 1
ATOM 635 C CA . GLY A 1 87 ? -16.099 0.311 14.254 1.00 96.56 87 GLY A CA 1
ATOM 636 C C . GLY A 1 87 ? -15.161 1.276 14.965 1.00 96.56 87 GLY A C 1
ATOM 637 O O . GLY A 1 87 ? -14.916 2.385 14.498 1.00 96.56 87 GLY A O 1
ATOM 638 N N . GLU A 1 88 ? -14.618 0.844 16.100 1.00 97.62 88 GLU A N 1
ATOM 639 C CA . GLU A 1 88 ? -13.757 1.677 16.946 1.00 97.62 88 GLU A CA 1
ATOM 640 C C . GLU A 1 88 ? -12.276 1.302 16.823 1.00 97.62 88 GLU A C 1
ATOM 642 O O . GLU A 1 88 ? -11.399 2.115 17.127 1.00 97.62 88 GLU A O 1
ATOM 647 N N . ARG A 1 89 ? -11.983 0.064 16.407 1.00 98.31 89 ARG A N 1
ATOM 648 C CA . ARG A 1 89 ? -10.634 -0.512 16.381 1.00 98.31 89 ARG A CA 1
ATOM 649 C C . ARG A 1 89 ? -10.243 -0.877 14.957 1.00 98.31 89 ARG A C 1
ATOM 651 O O . ARG A 1 89 ? -10.696 -1.877 14.402 1.00 98.31 89 ARG A O 1
ATOM 658 N N . VAL A 1 90 ? -9.383 -0.053 14.375 1.00 98.19 90 VAL A N 1
ATOM 659 C CA . VAL A 1 90 ? -9.046 -0.077 12.953 1.00 98.19 90 VAL A CA 1
ATOM 660 C C . VAL A 1 90 ? -7.654 -0.657 12.750 1.00 98.19 90 VAL A C 1
ATOM 662 O O . VAL A 1 90 ? -6.705 -0.256 13.421 1.00 98.19 90 VAL A O 1
ATOM 665 N N . PHE A 1 91 ? -7.512 -1.580 11.802 1.00 97.88 91 PHE A N 1
ATOM 666 C CA . PHE A 1 91 ? -6.222 -2.100 11.366 1.00 97.88 91 PHE A CA 1
ATOM 667 C C . PHE A 1 91 ? -5.848 -1.535 9.995 1.00 97.88 91 PHE A C 1
ATOM 669 O O . PHE A 1 91 ? -6.451 -1.883 8.979 1.00 97.88 91 PHE A O 1
ATOM 676 N N . LEU A 1 92 ? -4.831 -0.673 9.962 1.00 96.25 92 LEU A N 1
ATOM 677 C CA . LEU A 1 92 ? -4.277 -0.118 8.732 1.00 96.25 92 LEU A CA 1
ATOM 678 C C . LEU A 1 92 ? -3.157 -1.025 8.217 1.00 96.25 92 LEU A C 1
ATOM 680 O O . LEU A 1 92 ? -2.085 -1.127 8.822 1.00 96.25 92 LEU A O 1
ATOM 684 N N . THR A 1 93 ? -3.410 -1.664 7.073 1.00 93.38 93 THR A N 1
ATOM 685 C CA . THR A 1 93 ? -2.433 -2.515 6.369 1.00 93.38 93 THR A CA 1
ATOM 686 C C . THR A 1 93 ? -1.833 -1.851 5.129 1.00 93.38 93 THR A C 1
ATOM 688 O O . THR A 1 93 ? -1.070 -2.470 4.392 1.00 93.38 93 THR A O 1
ATOM 691 N N . THR A 1 94 ? -2.107 -0.561 4.935 1.00 86.50 94 THR A N 1
ATOM 692 C CA . THR A 1 94 ? -1.652 0.254 3.797 1.00 86.50 94 THR A CA 1
ATOM 693 C C . THR A 1 94 ? -0.186 0.706 3.908 1.00 86.50 94 THR A C 1
ATOM 695 O O . THR A 1 94 ? 0.331 1.378 3.015 1.00 86.50 94 THR A O 1
ATOM 698 N N . GLY A 1 95 ? 0.512 0.328 4.987 1.00 80.06 95 GLY A N 1
ATOM 699 C CA . GLY A 1 95 ? 1.891 0.728 5.274 1.00 80.06 95 GLY A CA 1
ATOM 700 C C . GLY A 1 95 ? 2.013 2.179 5.751 1.00 80.06 95 GLY A C 1
ATOM 701 O O . GLY A 1 95 ? 1.036 2.811 6.143 1.00 80.06 95 GLY A O 1
ATOM 702 N N . ARG A 1 96 ? 3.237 2.725 5.721 1.00 78.81 96 ARG A N 1
ATOM 703 C CA . ARG A 1 96 ? 3.517 4.103 6.180 1.00 78.81 96 ARG A CA 1
ATOM 704 C C . ARG A 1 96 ? 2.934 5.205 5.293 1.00 78.81 96 ARG A C 1
ATOM 706 O O . ARG A 1 96 ? 2.777 6.334 5.747 1.00 78.81 96 ARG A O 1
ATOM 713 N N . MET A 1 97 ? 2.683 4.924 4.014 1.00 75.75 97 MET A N 1
ATOM 714 C CA . MET A 1 97 ? 2.216 5.945 3.076 1.00 75.75 97 MET A CA 1
ATOM 715 C C . MET A 1 97 ? 0.724 6.213 3.283 1.00 75.75 97 MET A C 1
ATOM 717 O O . MET A 1 97 ? -0.076 5.286 3.338 1.00 75.75 97 MET A O 1
ATOM 721 N N . GLY A 1 98 ? 0.356 7.493 3.373 1.00 82.62 98 GLY A N 1
ATOM 722 C CA . GLY A 1 98 ? -1.042 7.915 3.474 1.00 82.62 98 GLY A CA 1
ATOM 723 C C . GLY A 1 98 ? -1.639 7.881 4.883 1.00 82.62 98 GLY A C 1
ATOM 724 O O . GLY A 1 98 ? -2.821 8.175 5.031 1.00 82.62 98 GLY A O 1
ATOM 725 N N . LEU A 1 99 ? -0.835 7.608 5.920 1.00 90.50 99 LEU A N 1
ATOM 726 C CA . LEU A 1 99 ? -1.296 7.603 7.315 1.00 90.50 99 LEU A CA 1
ATOM 727 C C . LEU A 1 99 ? -1.891 8.955 7.757 1.00 90.50 99 LEU A C 1
ATOM 729 O O . LEU A 1 99 ? -2.813 8.992 8.567 1.00 90.50 99 LEU A O 1
ATOM 733 N N . ALA A 1 100 ? -1.428 10.049 7.148 1.00 91.62 100 ALA A N 1
ATOM 734 C CA . ALA A 1 100 ? -1.950 11.396 7.355 1.00 91.62 100 ALA A CA 1
ATOM 735 C C . ALA A 1 100 ? -3.464 11.521 7.108 1.00 91.62 100 ALA A C 1
ATOM 737 O O . ALA A 1 100 ? -4.117 12.322 7.772 1.00 91.62 100 ALA A O 1
ATOM 738 N N . ALA A 1 101 ? -4.038 10.717 6.203 1.00 93.56 101 ALA A N 1
ATOM 739 C CA . ALA A 1 101 ? -5.479 10.718 5.937 1.00 93.56 101 ALA A CA 1
ATOM 740 C C . ALA A 1 101 ? -6.308 10.302 7.167 1.00 93.56 101 ALA A C 1
ATOM 742 O O . ALA A 1 101 ? -7.468 10.677 7.288 1.00 93.56 101 ALA A O 1
ATOM 743 N N . PHE A 1 102 ? -5.698 9.567 8.099 1.00 94.69 102 PHE A N 1
ATOM 744 C CA . PHE A 1 102 ? -6.342 9.046 9.302 1.00 94.69 102 PHE A CA 1
ATOM 745 C C . PHE A 1 102 ? -6.044 9.887 10.557 1.00 94.69 102 PHE A C 1
ATOM 747 O O . PHE A 1 102 ? -6.439 9.516 11.659 1.00 94.69 102 PHE A O 1
ATOM 754 N N . ALA A 1 103 ? -5.342 11.016 10.411 1.00 92.69 103 ALA A N 1
ATOM 755 C CA . ALA A 1 103 ? -4.917 11.874 11.520 1.00 92.69 103 ALA A CA 1
ATOM 756 C C . ALA A 1 103 ? -5.846 13.082 11.778 1.00 92.69 103 ALA A C 1
ATOM 758 O O . ALA A 1 103 ? -5.473 13.989 12.519 1.00 92.69 103 ALA A O 1
ATOM 759 N N . GLY A 1 104 ? -7.024 13.130 11.146 1.00 88.75 104 GLY A N 1
ATOM 760 C CA . GLY A 1 104 ? -7.987 14.227 11.297 1.00 88.75 104 GLY A CA 1
ATOM 761 C C . GLY A 1 104 ? -8.820 14.157 12.586 1.00 88.75 104 GLY A C 1
ATOM 762 O O . GLY A 1 104 ? -9.065 13.076 13.118 1.00 88.75 104 GLY A O 1
ATOM 763 N N . GLU A 1 105 ? -9.321 15.311 13.046 1.00 83.19 105 GLU A N 1
ATOM 764 C CA . GLU A 1 105 ? -10.060 15.470 14.320 1.00 83.19 105 GLU A CA 1
ATOM 765 C C . GLU A 1 105 ? -11.304 14.568 14.441 1.00 83.19 105 GLU A C 1
ATOM 767 O O . GLU A 1 105 ? -11.664 14.131 15.533 1.00 83.19 105 GLU A O 1
ATOM 772 N N . GLY A 1 106 ? -11.941 14.217 13.318 1.00 88.12 106 GLY A N 1
ATOM 773 C CA . GLY A 1 106 ? -13.098 13.312 13.292 1.00 88.12 106 GLY A CA 1
ATOM 774 C C . GLY A 1 106 ? -12.795 11.863 13.700 1.00 88.12 106 GLY A C 1
ATOM 775 O O . GLY A 1 106 ? -13.723 11.075 13.867 1.00 88.12 106 GLY A O 1
ATOM 776 N N . LEU A 1 107 ? -11.519 11.500 13.869 1.00 95.25 107 LEU A N 1
ATOM 777 C CA . LEU A 1 107 ? -11.071 10.125 14.118 1.00 95.25 107 LEU A CA 1
ATOM 778 C C . LEU A 1 107 ? -10.418 9.931 15.492 1.00 95.25 107 LEU A C 1
ATOM 780 O O . LEU A 1 107 ? -9.991 8.826 15.814 1.00 95.25 107 LEU A O 1
ATOM 784 N N . ASP A 1 108 ? -10.389 10.961 16.342 1.00 92.94 108 ASP A N 1
ATOM 785 C CA . ASP A 1 108 ? -9.732 10.921 17.659 1.00 92.94 108 ASP A CA 1
ATOM 786 C C . ASP A 1 108 ? -10.330 9.893 18.635 1.00 92.94 108 ASP A C 1
ATOM 788 O O . ASP A 1 108 ? -9.681 9.465 19.602 1.00 92.94 108 ASP A O 1
ATOM 792 N N . ALA A 1 109 ? -11.587 9.502 18.415 1.00 94.19 109 ALA A N 1
ATOM 793 C CA . ALA A 1 109 ? -12.236 8.451 19.185 1.00 94.19 109 ALA A CA 1
ATOM 794 C C . ALA A 1 109 ? -11.658 7.066 18.854 1.00 94.19 109 ALA A C 1
ATOM 796 O O . ALA A 1 109 ? -11.498 6.256 19.774 1.00 94.19 109 ALA A O 1
ATOM 797 N N . LEU A 1 110 ? -11.286 6.840 17.592 1.00 97.75 110 LEU A N 1
ATOM 798 C CA . LEU A 1 110 ? -10.860 5.551 17.059 1.00 97.75 110 LEU A CA 1
ATOM 799 C C . LEU A 1 110 ? -9.460 5.171 17.539 1.00 97.75 110 LEU A C 1
ATOM 801 O O . LEU A 1 110 ? -8.607 6.021 17.799 1.00 97.75 110 LEU A O 1
ATOM 805 N N . TRP A 1 111 ? -9.225 3.869 17.652 1.00 98.00 111 TRP A N 1
ATOM 806 C CA . TRP A 1 111 ? -7.928 3.285 17.963 1.00 98.00 111 TRP A CA 1
ATOM 807 C C . TRP A 1 111 ? -7.378 2.565 16.733 1.00 98.00 111 TRP A C 1
ATOM 809 O O . TRP A 1 111 ? -8.089 1.784 16.103 1.00 98.00 111 TRP A O 1
ATOM 819 N N . PHE A 1 112 ? -6.106 2.793 16.418 1.00 97.62 112 PHE A N 1
ATOM 820 C CA . PHE A 1 112 ? -5.465 2.301 15.206 1.00 97.62 112 PHE A CA 1
ATOM 821 C C . PHE A 1 112 ? -4.319 1.346 15.529 1.00 97.62 112 PHE A C 1
ATOM 823 O O . PHE A 1 112 ? -3.379 1.708 16.234 1.00 97.62 112 PHE A O 1
ATOM 830 N N . LEU A 1 113 ? -4.360 0.152 14.941 1.00 97.62 113 LEU A N 1
ATOM 831 C CA . LEU A 1 113 ? -3.181 -0.678 14.727 1.00 97.62 113 LEU A CA 1
ATOM 832 C C . LEU A 1 113 ? -2.618 -0.338 13.348 1.00 97.62 113 LEU A C 1
ATOM 834 O O . LEU A 1 113 ? -3.330 -0.431 12.351 1.00 97.62 113 LEU A O 1
ATOM 838 N N . VAL A 1 114 ? -1.349 0.046 13.270 1.00 96.19 114 VAL A N 1
ATOM 839 C CA . VAL A 1 114 ? -0.679 0.377 12.007 1.00 96.19 114 VAL A CA 1
ATOM 840 C C . VAL A 1 114 ? 0.428 -0.628 11.771 1.00 96.19 114 VAL A C 1
ATOM 842 O O . VAL A 1 114 ? 1.420 -0.628 12.499 1.00 96.19 114 VAL A O 1
ATOM 845 N N . ARG A 1 115 ? 0.294 -1.463 10.736 1.00 95.62 115 ARG A N 1
ATOM 846 C CA . ARG A 1 115 ? 1.397 -2.331 10.312 1.00 95.62 115 ARG A CA 1
ATOM 847 C C . ARG A 1 115 ? 2.233 -1.642 9.246 1.00 95.62 115 ARG A C 1
ATOM 849 O O . ARG A 1 115 ? 1.721 -1.244 8.202 1.00 95.62 115 ARG A O 1
ATOM 856 N N . SER A 1 116 ? 3.533 -1.538 9.497 1.00 93.06 116 SER A N 1
ATOM 857 C CA . SER A 1 116 ? 4.487 -0.938 8.568 1.00 93.06 116 SER A CA 1
ATOM 858 C C . SER A 1 116 ? 5.842 -1.635 8.637 1.00 93.06 116 SER A C 1
ATOM 860 O O . SER A 1 116 ? 6.192 -2.232 9.646 1.00 93.06 116 SER A O 1
ATOM 862 N N . VAL A 1 117 ? 6.620 -1.551 7.557 1.00 90.31 117 VAL A N 1
ATOM 863 C CA . VAL A 1 117 ? 8.002 -2.056 7.531 1.00 90.31 117 VAL A CA 1
ATOM 864 C C . VAL A 1 117 ? 8.937 -1.104 8.276 1.00 90.31 117 VAL A C 1
ATOM 866 O O . VAL A 1 117 ? 9.761 -1.550 9.067 1.00 90.31 117 VAL A O 1
ATOM 869 N N . ASP A 1 118 ? 8.773 0.197 8.035 1.00 87.94 118 ASP A N 1
ATOM 870 C CA . ASP A 1 118 ? 9.507 1.270 8.705 1.00 87.94 118 ASP A CA 1
ATOM 871 C C . ASP A 1 118 ? 8.535 2.089 9.557 1.00 87.94 118 ASP A C 1
ATOM 873 O O . ASP A 1 118 ? 7.353 2.209 9.210 1.00 87.94 118 ASP A O 1
ATOM 877 N N . ALA A 1 119 ? 9.016 2.675 10.653 1.00 88.69 119 ALA A N 1
ATOM 878 C CA . ALA A 1 119 ? 8.184 3.517 11.508 1.00 88.69 119 ALA A CA 1
ATOM 879 C C . ALA A 1 119 ? 7.569 4.680 10.699 1.00 88.69 119 ALA A C 1
ATOM 881 O O . ALA A 1 119 ? 8.289 5.335 9.939 1.00 88.69 119 ALA A O 1
ATOM 882 N N . PRO A 1 120 ? 6.250 4.928 10.812 1.00 88.94 120 PRO A N 1
ATOM 883 C CA . PRO A 1 120 ? 5.627 6.050 10.131 1.00 88.94 120 PRO A CA 1
ATOM 884 C C . PRO A 1 120 ? 6.059 7.373 10.768 1.00 88.94 120 PRO A C 1
ATOM 886 O O . PRO A 1 120 ? 6.210 7.477 11.986 1.00 88.94 120 PRO A O 1
ATOM 889 N N . GLU A 1 121 ? 6.220 8.392 9.931 1.00 88.31 121 GLU A N 1
ATOM 890 C CA . GLU A 1 121 ? 6.439 9.763 10.381 1.00 88.31 121 GLU A CA 1
ATOM 891 C C . GLU A 1 121 ? 5.090 10.473 10.582 1.00 88.31 121 GLU A C 1
ATOM 893 O O . GLU A 1 121 ? 4.126 10.157 9.876 1.00 88.31 121 GLU A O 1
ATOM 898 N N . PRO A 1 122 ? 4.997 11.435 11.519 1.00 88.00 122 PRO A N 1
ATOM 899 C CA . PRO A 1 122 ? 3.805 12.258 11.684 1.00 88.00 122 PRO A CA 1
ATOM 900 C C . PRO A 1 122 ? 3.397 12.987 10.386 1.00 88.00 122 PRO A C 1
ATOM 902 O O . PRO A 1 122 ? 4.264 13.344 9.586 1.00 88.00 122 PRO A O 1
ATOM 905 N N . PRO A 1 123 ? 2.100 13.298 10.199 1.00 91.62 123 PRO A N 1
ATOM 906 C CA . PRO A 1 123 ? 1.015 13.118 11.164 1.00 91.62 123 PRO A CA 1
ATOM 907 C C . PRO A 1 123 ? 0.466 11.680 11.205 1.00 91.62 123 PRO A C 1
ATOM 909 O O . PRO A 1 123 ? 0.262 11.040 10.174 1.00 91.62 123 PRO A O 1
ATOM 912 N N . CYS A 1 124 ? 0.185 11.206 12.422 1.00 90.81 124 CYS A N 1
ATOM 913 C CA . CYS A 1 124 ? -0.395 9.891 12.711 1.00 90.81 124 CYS A CA 1
ATOM 914 C C . CYS A 1 124 ? -1.705 10.059 13.499 1.00 90.81 124 CYS A C 1
ATOM 916 O O . CYS A 1 124 ? -1.836 11.051 14.224 1.00 90.81 124 CYS A O 1
ATOM 918 N N . PRO A 1 125 ? -2.638 9.090 13.442 1.00 91.69 125 PRO A N 1
ATOM 919 C CA . PRO A 1 125 ? -3.804 9.088 14.315 1.00 91.69 125 PRO A CA 1
ATOM 920 C C . PRO A 1 125 ? -3.405 9.165 15.788 1.00 91.69 125 PRO A C 1
ATOM 922 O O . PRO A 1 125 ? -2.419 8.556 16.220 1.00 91.69 125 PRO A O 1
ATOM 925 N N . ARG A 1 126 ? -4.201 9.878 16.583 1.00 92.06 126 ARG A N 1
ATOM 926 C CA . ARG A 1 126 ? -3.877 10.175 17.982 1.00 92.06 126 ARG A CA 1
ATOM 927 C C . ARG A 1 126 ? -3.702 8.926 18.852 1.00 92.06 126 ARG A C 1
ATOM 929 O O . ARG A 1 126 ? -2.839 8.904 19.727 1.00 92.06 126 ARG A O 1
ATOM 936 N N . LYS A 1 127 ? -4.513 7.889 18.628 1.00 95.44 127 LYS A N 1
ATOM 937 C CA . LYS A 1 127 ? -4.457 6.612 19.355 1.00 95.44 127 LYS A CA 1
ATOM 938 C C . LYS A 1 127 ? -3.913 5.517 18.442 1.00 95.44 127 LYS A C 1
ATOM 940 O O . LYS A 1 127 ? -4.682 4.733 17.894 1.00 95.44 127 LYS A O 1
ATOM 945 N N . THR A 1 128 ? -2.595 5.475 18.289 1.00 95.38 128 THR A N 1
ATOM 946 C CA . THR A 1 128 ? -1.922 4.531 17.388 1.00 95.38 128 THR A CA 1
ATOM 947 C C . THR A 1 128 ? -1.018 3.569 18.150 1.00 95.38 128 THR A C 1
ATOM 949 O O . THR A 1 128 ? -0.221 3.987 18.987 1.00 95.38 128 THR A O 1
ATOM 952 N N . GLU A 1 129 ? -1.097 2.288 17.802 1.00 96.50 129 GLU A N 1
ATOM 953 C CA . GLU A 1 129 ? -0.081 1.277 18.077 1.00 96.50 129 GLU A CA 1
ATOM 954 C C . GLU A 1 129 ? 0.575 0.862 16.753 1.00 96.50 129 GLU A C 1
ATOM 956 O O . GLU A 1 129 ? -0.117 0.569 15.777 1.00 96.50 129 GLU A O 1
ATOM 961 N N . VAL A 1 130 ? 1.910 0.860 16.697 1.00 95.75 130 VAL A N 1
ATOM 962 C CA . VAL A 1 130 ? 2.662 0.517 15.481 1.00 95.75 130 VAL A CA 1
ATOM 963 C C . VAL A 1 130 ? 3.221 -0.896 15.597 1.00 95.75 130 VAL A C 1
ATOM 965 O O . VAL A 1 130 ? 3.993 -1.194 16.505 1.00 95.75 130 VAL A O 1
ATOM 968 N N . LEU A 1 131 ? 2.880 -1.739 14.626 1.00 95.94 131 LEU A N 1
ATOM 969 C CA . LEU A 1 131 ? 3.452 -3.062 14.423 1.00 95.94 131 LEU A CA 1
ATOM 970 C C . LEU A 1 131 ? 4.498 -2.991 13.304 1.00 95.94 131 LEU A C 1
ATOM 972 O O . LEU A 1 131 ? 4.155 -2.844 12.127 1.00 95.94 131 LEU A O 1
ATOM 976 N N . LEU A 1 132 ? 5.776 -3.088 13.676 1.00 95.94 132 LEU A N 1
ATOM 977 C CA . LEU A 1 132 ? 6.879 -3.139 12.717 1.00 95.94 132 LEU A CA 1
ATOM 978 C C . LEU A 1 132 ? 7.093 -4.570 12.236 1.00 95.94 132 LEU A C 1
ATOM 980 O O . LEU A 1 132 ? 7.689 -5.387 12.935 1.00 95.94 132 LEU A O 1
ATOM 984 N N . GLU A 1 133 ? 6.593 -4.877 11.045 1.00 92.69 133 GLU A N 1
ATOM 985 C CA . GLU A 1 133 ? 6.629 -6.231 10.505 1.00 92.69 133 GLU A CA 1
ATOM 986 C C . GLU A 1 133 ? 6.714 -6.217 8.978 1.00 92.69 133 GLU A C 1
ATOM 988 O O . GLU A 1 133 ? 6.150 -5.358 8.294 1.00 92.69 133 GLU A O 1
ATOM 993 N N . ARG A 1 134 ? 7.417 -7.207 8.425 1.00 92.25 134 ARG A N 1
ATOM 994 C CA . ARG A 1 134 ? 7.520 -7.440 6.986 1.00 92.25 134 ARG A CA 1
ATOM 995 C C . ARG A 1 134 ? 7.028 -8.848 6.683 1.00 92.25 134 ARG A C 1
ATOM 997 O O . ARG A 1 134 ? 7.473 -9.799 7.313 1.00 92.25 134 ARG A O 1
ATOM 1004 N N . GLY A 1 135 ? 6.141 -8.959 5.697 1.00 89.69 135 GLY A N 1
ATOM 1005 C CA . GLY A 1 135 ? 5.602 -10.242 5.261 1.00 89.69 135 GLY A CA 1
ATOM 1006 C C . GLY A 1 135 ? 6.632 -11.153 4.567 1.00 89.69 135 GLY A C 1
ATOM 1007 O O . GLY A 1 135 ? 7.801 -10.783 4.413 1.00 89.69 135 GLY A O 1
ATOM 1008 N N . PRO A 1 136 ? 6.190 -12.323 4.072 1.00 91.81 136 PRO A N 1
ATOM 1009 C CA . PRO A 1 136 ? 4.787 -12.735 3.931 1.00 91.81 136 PRO A CA 1
ATOM 1010 C C . PRO A 1 136 ? 4.096 -13.044 5.270 1.00 91.81 136 PRO A C 1
ATOM 1012 O O . PRO A 1 136 ? 4.731 -13.541 6.192 1.00 91.81 136 PRO A O 1
ATOM 1015 N N . PHE A 1 137 ? 2.789 -12.770 5.357 1.00 93.94 137 PHE A N 1
ATOM 1016 C CA . PHE A 1 137 ? 1.973 -13.008 6.555 1.00 93.94 137 PHE A CA 1
ATOM 1017 C C . PHE A 1 137 ? 1.187 -14.319 6.433 1.00 93.94 137 PHE A C 1
ATOM 1019 O O . PHE A 1 137 ? 0.659 -14.631 5.362 1.00 93.94 137 PHE A O 1
ATOM 1026 N N . SER A 1 138 ? 1.111 -15.094 7.517 1.00 96.62 138 SER A N 1
ATOM 1027 C CA . SER A 1 138 ? 0.361 -16.354 7.550 1.00 96.62 138 SER A CA 1
ATOM 1028 C C . SER A 1 138 ? -1.097 -16.122 7.952 1.00 96.62 138 SER A C 1
ATOM 1030 O O . SER A 1 138 ? -1.396 -15.254 8.767 1.00 96.62 138 SER A O 1
ATOM 1032 N N . LEU A 1 139 ? -2.018 -16.937 7.427 1.00 96.38 139 LEU A N 1
ATOM 1033 C CA . LEU A 1 139 ? -3.442 -16.836 7.769 1.00 96.38 139 LEU A CA 1
ATOM 1034 C C . LEU A 1 139 ? -3.692 -16.984 9.278 1.00 96.38 139 LEU A C 1
ATOM 1036 O O . LEU A 1 139 ? -4.514 -16.273 9.847 1.00 96.38 139 LEU A O 1
ATOM 1040 N N . GLU A 1 140 ? -3.006 -17.922 9.929 1.00 98.00 140 GLU A N 1
ATOM 1041 C CA . GLU A 1 140 ? -3.137 -18.131 11.372 1.00 98.00 140 GLU A CA 1
ATOM 1042 C C . GLU A 1 140 ? -2.628 -16.923 12.166 1.00 98.00 140 GLU A C 1
ATOM 1044 O O . GLU A 1 140 ? -3.318 -16.471 13.080 1.00 98.00 140 GLU A O 1
ATOM 1049 N N . GLY A 1 141 ? -1.485 -16.357 11.759 1.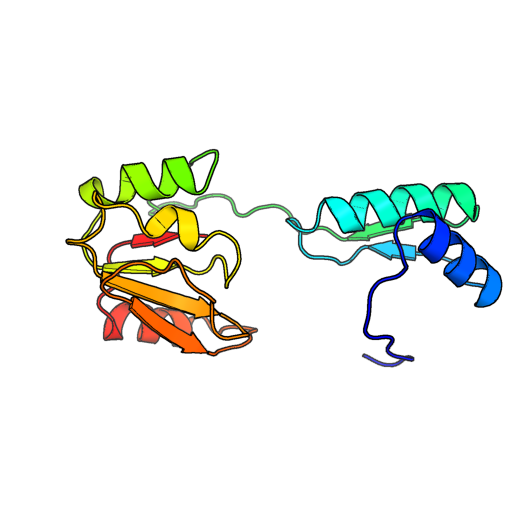00 97.19 141 GLY A N 1
ATOM 1050 C CA . GLY A 1 141 ? -0.917 -15.153 12.359 1.00 97.19 141 GLY A CA 1
ATOM 1051 C C . GLY A 1 141 ? -1.852 -13.954 12.238 1.00 97.19 141 GLY A C 1
ATOM 1052 O O . GLY A 1 141 ? -2.142 -13.308 13.242 1.00 97.19 141 GLY A O 1
ATOM 1053 N N . GLU A 1 142 ? -2.419 -13.722 11.051 1.00 97.56 142 GLU A N 1
ATOM 1054 C CA . GLU A 1 142 ? -3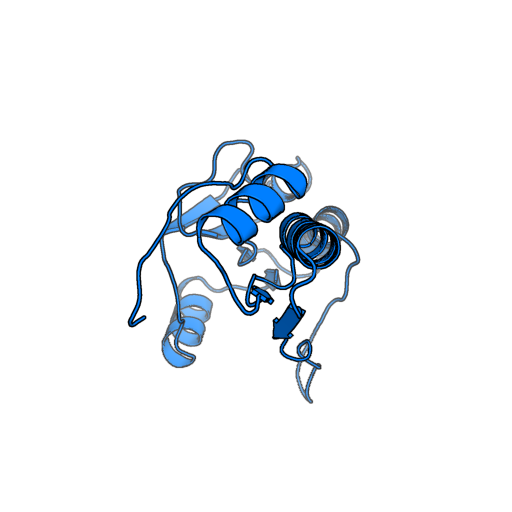.378 -12.631 10.837 1.00 97.56 142 GLU A CA 1
ATOM 1055 C C . GLU A 1 142 ? -4.642 -12.810 11.685 1.00 97.56 142 GLU A C 1
ATOM 1057 O O . GLU A 1 142 ? -5.126 -11.858 12.296 1.00 97.56 142 GLU A O 1
ATOM 1062 N N . ARG A 1 143 ? -5.176 -14.036 11.778 1.00 97.69 143 ARG A N 1
ATOM 1063 C CA . ARG A 1 143 ? -6.366 -14.317 12.599 1.00 97.69 143 ARG A CA 1
ATOM 1064 C C . ARG A 1 143 ? -6.095 -14.091 14.081 1.00 97.69 143 ARG A C 1
ATOM 1066 O O . ARG A 1 143 ? -6.962 -13.570 14.778 1.00 97.69 143 ARG A O 1
ATOM 1073 N N . GLU A 1 144 ? -4.930 -14.496 14.570 1.00 97.81 144 GLU A N 1
ATOM 1074 C CA . GLU A 1 144 ? -4.530 -14.251 15.954 1.00 97.81 144 GLU A CA 1
ATOM 1075 C C . GLU A 1 144 ? -4.333 -12.757 16.226 1.00 97.81 144 GLU A C 1
ATOM 1077 O O . GLU A 1 144 ? -4.866 -12.246 17.210 1.00 97.81 144 GLU A O 1
ATOM 1082 N N . LEU A 1 145 ? -3.657 -12.035 15.330 1.00 97.69 145 LEU A N 1
ATOM 1083 C CA . LEU A 1 145 ? -3.449 -10.593 15.445 1.00 97.69 145 LEU A CA 1
ATOM 1084 C C . LEU A 1 145 ? -4.786 -9.837 15.511 1.00 97.69 145 LEU A C 1
ATOM 1086 O O . LEU A 1 145 ? -5.023 -9.064 16.442 1.00 97.69 145 LEU A O 1
ATOM 1090 N N . ILE A 1 146 ? -5.694 -10.120 14.572 1.00 98.00 146 ILE A N 1
ATOM 1091 C CA . ILE A 1 146 ? -7.034 -9.519 14.512 1.00 98.00 146 ILE A CA 1
ATOM 1092 C C . ILE A 1 146 ? -7.808 -9.777 15.812 1.00 98.00 146 ILE A C 1
ATOM 1094 O O . ILE A 1 146 ? -8.402 -8.849 16.367 1.00 98.00 146 ILE A O 1
ATOM 1098 N N . ARG A 1 147 ? -7.775 -11.009 16.343 1.00 98.19 147 ARG A N 1
ATOM 1099 C CA . ARG A 1 147 ? -8.454 -11.351 17.605 1.00 98.19 147 ARG A CA 1
ATOM 1100 C C . ARG A 1 147 ? -7.831 -10.656 18.809 1.00 98.19 147 ARG A C 1
ATOM 1102 O O . ARG A 1 147 ? -8.556 -10.048 19.593 1.00 98.19 1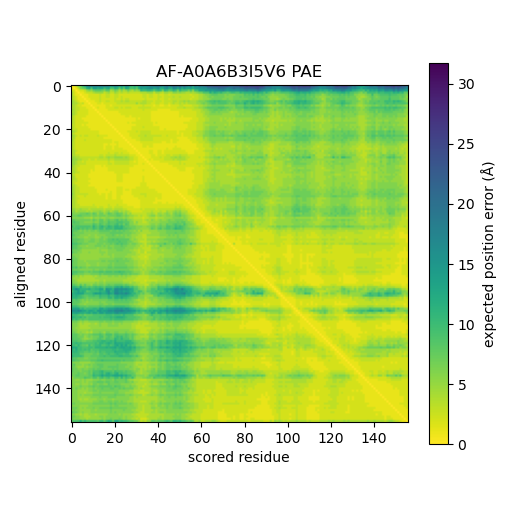47 ARG A O 1
ATOM 1109 N N . ARG A 1 148 ? -6.506 -10.726 18.954 1.00 98.00 148 ARG A N 1
ATOM 1110 C CA . ARG A 1 148 ? -5.761 -10.141 20.078 1.00 98.00 148 ARG A CA 1
ATOM 1111 C C . ARG A 1 148 ? -6.026 -8.650 20.210 1.00 98.00 148 ARG A C 1
ATOM 1113 O O . ARG A 1 148 ? -6.304 -8.167 21.305 1.00 98.00 148 ARG A O 1
ATOM 1120 N N . HIS A 1 149 ? -5.982 -7.933 19.089 1.00 98.06 149 HIS A N 1
ATOM 1121 C CA . HIS A 1 149 ? -6.237 -6.497 19.073 1.00 98.06 149 HIS A CA 1
ATOM 1122 C C . HIS A 1 149 ? -7.720 -6.152 18.961 1.00 98.06 149 HIS A C 1
ATOM 1124 O O . HIS A 1 149 ? -8.028 -4.964 18.986 1.00 98.06 149 HIS A O 1
ATOM 1130 N N . ARG A 1 150 ? -8.631 -7.137 18.906 1.00 98.19 150 ARG A N 1
ATOM 1131 C CA . ARG A 1 150 ? -10.085 -6.943 18.771 1.00 98.19 150 ARG A CA 1
ATOM 1132 C C . ARG A 1 150 ? -10.410 -5.976 17.629 1.00 98.19 150 ARG A C 1
ATOM 1134 O O . ARG A 1 150 ? -11.035 -4.951 17.861 1.00 98.19 150 ARG A O 1
ATOM 1141 N N . ILE A 1 151 ? -9.860 -6.239 16.446 1.00 98.50 151 ILE A N 1
ATOM 1142 C CA . ILE A 1 151 ? -10.032 -5.368 15.280 1.00 98.50 151 ILE A CA 1
ATOM 1143 C C . ILE A 1 151 ? -11.466 -5.486 14.758 1.00 98.50 151 ILE A C 1
ATOM 1145 O O . ILE A 1 151 ? -11.942 -6.595 14.514 1.00 98.50 151 ILE A O 1
ATOM 1149 N N . ASP A 1 152 ? -12.109 -4.339 14.552 1.00 98.06 152 ASP A N 1
ATOM 1150 C CA . ASP A 1 152 ? -13.453 -4.228 13.983 1.00 98.06 152 ASP A CA 1
ATOM 1151 C C . ASP A 1 152 ? -13.396 -4.051 12.459 1.00 98.06 152 ASP A C 1
ATOM 1153 O O . ASP A 1 152 ? -14.201 -4.626 11.725 1.00 98.06 152 ASP A O 1
ATOM 1157 N N . VAL A 1 153 ? -12.423 -3.263 11.978 1.00 98.06 153 VAL A N 1
ATOM 1158 C CA . VAL A 1 153 ? -12.306 -2.843 10.573 1.00 98.06 153 VAL A CA 1
ATOM 1159 C C . VAL A 1 153 ? -10.863 -2.972 10.094 1.00 98.06 153 VAL A C 1
ATOM 1161 O O . VAL A 1 153 ? -9.940 -2.524 10.771 1.00 98.06 153 VAL A O 1
ATOM 1164 N N . LEU A 1 154 ? -10.662 -3.546 8.908 1.00 97.25 154 LEU A N 1
ATOM 1165 C CA . LEU A 1 154 ? -9.368 -3.619 8.225 1.00 97.25 154 LEU A CA 1
ATOM 1166 C C . LEU A 1 154 ? -9.394 -2.729 6.978 1.00 97.25 154 LEU A C 1
ATOM 1168 O O . LEU A 1 154 ? -10.343 -2.791 6.201 1.00 97.25 154 LEU A O 1
ATOM 1172 N N . VAL A 1 155 ? -8.343 -1.931 6.780 1.00 96.38 155 VAL A N 1
ATOM 1173 C CA . VAL A 1 155 ? -8.157 -1.073 5.598 1.00 96.38 155 VAL A CA 1
ATOM 1174 C C . VAL A 1 155 ? -6.991 -1.614 4.767 1.00 96.38 155 VAL A C 1
ATOM 1176 O O . VAL A 1 155 ? -5.889 -1.788 5.306 1.00 96.38 155 VAL A O 1
ATOM 1179 N N . THR A 1 156 ? -7.238 -1.893 3.479 1.00 91.19 156 THR A N 1
ATOM 1180 C CA . THR A 1 156 ? -6.300 -2.516 2.522 1.00 91.19 156 THR A CA 1
ATOM 1181 C C . THR A 1 156 ? -6.444 -1.975 1.106 1.00 91.19 156 THR A C 1
ATOM 1183 O O . THR A 1 156 ? -7.510 -1.409 0.790 1.00 91.19 156 THR A O 1
#

pLDDT: mean 94.29, std 5.21, range [57.75, 98.56]

Solvent-accessible surface area (backbone atoms only — not comparable to full-atom values): 9546 Å² total; per-residue (Å²): 124,94,74,90,85,85,86,78,84,48,78,57,27,66,40,39,21,50,50,38,57,78,66,67,53,76,63,46,73,47,69,66,62,88,86,42,53,70,59,56,52,26,51,56,52,12,23,62,74,55,72,29,57,73,46,78,60,76,79,82,78,90,74,88,55,94,89,62,86,84,84,90,63,96,44,63,55,56,46,44,72,49,38,79,83,65,44,56,26,36,36,38,64,63,39,54,66,70,41,50,49,48,42,47,83,92,43,59,86,36,37,34,41,38,40,15,73,56,87,65,70,82,56,54,41,83,43,62,47,77,44,78,53,75,74,92,80,51,73,68,57,53,54,49,50,40,57,78,67,56,51,61,39,78,46,123